Protein AF-A0A7C9A249-F1 (afdb_monomer_lite)

Foldseek 3Di:
DPLVVLLLVVLVCLVVLNQDALVNLVVNLVVCVVVVNNVLSLLSNLLNLLSLQHSDLVSLVVCVVVLVCLQVPPPPCSNVVSLVVVCVPDVSNSSSSVSNSVSVVVPDDRDSPSCVRPSNVVSVVVNVVVVVVVD

pLDDT: mean 92.34, std 6.32, range [59.84, 98.12]

Structure (mmCIF, N/CA/C/O backbone):
data_AF-A0A7C9A249-F1
#
_entry.id   AF-A0A7C9A249-F1
#
loop_
_atom_site.group_PDB
_atom_site.id
_atom_site.type_symbol
_atom_site.label_atom_id
_atom_site.label_alt_id
_atom_site.label_comp_id
_atom_site.label_asym_id
_atom_site.label_entity_id
_atom_site.label_seq_id
_atom_site.pdbx_PDB_ins_code
_atom_site.Cartn_x
_atom_site.Cartn_y
_atom_site.Cartn_z
_atom_site.occupancy
_atom_site.B_iso_or_equiv
_atom_site.auth_seq_id
_atom_site.auth_comp_id
_atom_site.auth_asym_id
_atom_site.auth_atom_id
_atom_site.pdbx_PDB_model_num
ATOM 1 N N . GLY A 1 1 ? -2.741 -11.078 -14.971 1.00 59.84 1 GLY A N 1
ATOM 2 C CA . GLY A 1 1 ? -2.251 -10.087 -15.964 1.00 59.84 1 GLY A CA 1
ATOM 3 C C . GLY A 1 1 ? -0.724 -10.002 -16.034 1.00 59.84 1 GLY A C 1
ATOM 4 O O . GLY A 1 1 ? -0.037 -10.806 -15.405 1.00 59.84 1 GLY A O 1
ATOM 5 N N . ARG A 1 2 ? -0.190 -9.039 -16.806 1.00 83.62 2 ARG A N 1
ATOM 6 C CA . ARG A 1 2 ? 1.243 -8.669 -16.862 1.00 83.62 2 ARG A CA 1
ATOM 7 C C . ARG A 1 2 ? 1.643 -7.949 -15.564 1.00 83.62 2 ARG A C 1
ATOM 9 O O . ARG A 1 2 ? 1.507 -6.735 -15.471 1.00 83.62 2 ARG A O 1
ATOM 16 N N . ILE A 1 3 ? 2.047 -8.719 -14.548 1.00 91.00 3 ILE A N 1
ATOM 17 C CA . ILE A 1 3 ? 2.462 -8.195 -13.229 1.00 91.00 3 ILE A CA 1
ATOM 18 C C . ILE A 1 3 ? 3.604 -7.184 -13.374 1.00 91.00 3 ILE A C 1
ATOM 20 O O . ILE A 1 3 ? 3.600 -6.168 -12.702 1.00 91.00 3 ILE A O 1
ATOM 24 N N . ASP A 1 4 ? 4.531 -7.435 -14.290 1.00 90.75 4 ASP A N 1
ATOM 25 C CA . ASP A 1 4 ? 5.661 -6.562 -14.604 1.00 90.75 4 ASP A CA 1
ATOM 26 C C . ASP A 1 4 ? 5.231 -5.130 -14.961 1.00 90.75 4 ASP A C 1
ATOM 28 O O . ASP A 1 4 ? 5.798 -4.169 -14.457 1.00 90.75 4 ASP A O 1
ATOM 32 N N . VAL A 1 5 ? 4.166 -4.974 -15.754 1.00 91.81 5 VAL A N 1
ATOM 33 C CA . VAL A 1 5 ? 3.637 -3.644 -16.105 1.00 91.81 5 VAL A CA 1
ATOM 34 C C . VAL A 1 5 ? 2.996 -2.966 -14.893 1.00 91.81 5 VAL A C 1
ATOM 36 O O . VAL A 1 5 ? 3.159 -1.764 -14.704 1.00 91.81 5 VAL A O 1
ATOM 39 N N . VAL A 1 6 ? 2.277 -3.727 -14.064 1.00 94.38 6 VAL A N 1
ATOM 40 C CA . VAL A 1 6 ? 1.658 -3.207 -12.834 1.00 94.38 6 VAL A CA 1
ATOM 41 C C . VAL A 1 6 ? 2.732 -2.734 -11.853 1.00 94.38 6 VAL A C 1
ATOM 43 O O . VAL A 1 6 ? 2.632 -1.632 -11.325 1.00 94.38 6 VAL A O 1
ATOM 46 N N . GLU A 1 7 ? 3.777 -3.536 -11.648 1.00 95.25 7 GLU A N 1
ATOM 47 C CA . GLU A 1 7 ? 4.920 -3.203 -10.793 1.00 95.25 7 GLU A CA 1
ATOM 48 C C . GLU A 1 7 ? 5.643 -1.943 -11.275 1.00 95.25 7 GLU A C 1
ATOM 50 O O . GLU A 1 7 ? 5.924 -1.062 -10.464 1.00 9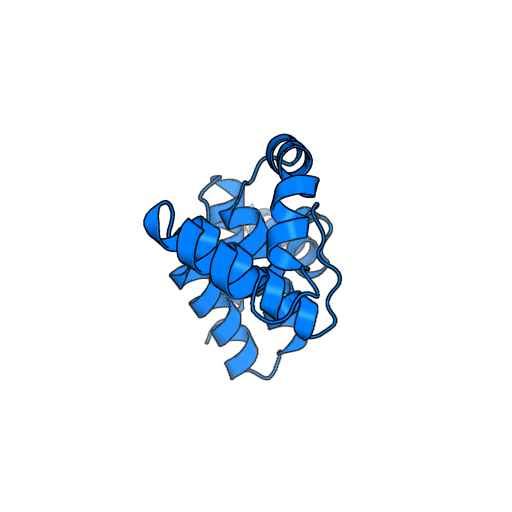5.25 7 GLU A O 1
ATOM 55 N N . LEU A 1 8 ? 5.876 -1.826 -12.587 1.00 94.31 8 LEU A N 1
ATOM 56 C CA . LEU A 1 8 ? 6.486 -0.641 -13.186 1.00 94.31 8 LEU A CA 1
ATOM 57 C C . LEU A 1 8 ? 5.651 0.620 -12.926 1.00 94.31 8 LEU A C 1
ATOM 59 O O . LEU A 1 8 ? 6.185 1.621 -12.456 1.00 94.31 8 LEU A O 1
ATOM 63 N N . VAL A 1 9 ? 4.340 0.572 -13.189 1.00 95.25 9 VAL A N 1
ATOM 64 C CA . VAL A 1 9 ? 3.441 1.719 -12.965 1.00 95.25 9 VAL A CA 1
ATOM 65 C C . VAL A 1 9 ? 3.432 2.130 -11.494 1.00 95.25 9 VAL A C 1
ATOM 67 O O . VAL A 1 9 ? 3.524 3.316 -11.188 1.00 95.25 9 VAL A O 1
ATOM 70 N N . VAL A 1 10 ? 3.361 1.165 -10.579 1.00 96.69 10 VAL A N 1
ATOM 71 C CA . VAL A 1 10 ? 3.343 1.437 -9.137 1.00 96.69 10 VAL A CA 1
ATOM 72 C C . VAL A 1 10 ? 4.659 2.040 -8.650 1.00 96.69 10 VAL A C 1
ATOM 74 O O . VAL A 1 10 ? 4.647 2.978 -7.851 1.00 96.69 10 VAL A O 1
ATOM 77 N N . GLU A 1 11 ? 5.796 1.540 -9.132 1.00 97.00 11 GLU A N 1
ATOM 78 C CA . GLU A 1 11 ? 7.093 2.119 -8.786 1.00 97.00 11 GLU A CA 1
ATOM 79 C C . GLU A 1 11 ? 7.234 3.536 -9.360 1.00 97.00 11 GLU A C 1
ATOM 81 O O . GLU A 1 11 ? 7.677 4.434 -8.647 1.00 97.00 11 GLU A O 1
ATOM 86 N N . MET A 1 12 ? 6.764 3.790 -10.588 1.00 96.25 12 MET A N 1
ATOM 87 C CA . MET A 1 12 ? 6.703 5.146 -11.148 1.00 96.25 12 MET A CA 1
ATOM 88 C C . MET A 1 12 ? 5.836 6.080 -10.295 1.00 96.25 12 MET A C 1
ATOM 90 O O . MET A 1 12 ? 6.276 7.183 -9.979 1.00 96.25 12 MET A O 1
ATOM 94 N N . MET A 1 13 ? 4.647 5.643 -9.861 1.00 97.12 13 MET A N 1
ATOM 95 C CA . MET A 1 13 ? 3.792 6.431 -8.960 1.00 97.12 13 MET A CA 1
ATOM 96 C C . MET A 1 13 ? 4.539 6.824 -7.682 1.00 97.12 13 MET A C 1
ATOM 98 O O . MET A 1 13 ? 4.499 7.985 -7.278 1.00 97.12 13 MET A O 1
ATOM 102 N N . TYR A 1 14 ? 5.266 5.884 -7.074 1.00 96.56 14 TYR A N 1
ATOM 103 C CA . TYR A 1 14 ? 6.065 6.154 -5.879 1.00 96.56 14 TYR A CA 1
ATOM 104 C C . TYR A 1 14 ? 7.185 7.179 -6.139 1.00 96.56 14 TYR A C 1
ATOM 106 O O . TYR A 1 14 ? 7.376 8.100 -5.339 1.00 96.56 14 TYR A O 1
ATOM 114 N N . ARG A 1 15 ? 7.900 7.074 -7.269 1.00 95.31 15 ARG A N 1
ATOM 115 C CA . ARG A 1 15 ? 8.960 8.028 -7.659 1.00 95.31 15 ARG A CA 1
ATOM 116 C C . ARG A 1 15 ? 8.415 9.433 -7.900 1.00 95.31 15 ARG A C 1
ATOM 118 O O . ARG A 1 15 ? 9.017 10.397 -7.435 1.00 95.31 15 ARG A O 1
ATOM 125 N N . GLU A 1 16 ? 7.251 9.522 -8.533 1.00 96.25 16 GLU A N 1
ATOM 126 C CA . GLU A 1 16 ? 6.527 10.769 -8.804 1.00 96.25 16 GLU A CA 1
ATOM 127 C C . GLU A 1 16 ? 5.730 11.284 -7.589 1.00 96.25 16 GLU A C 1
ATOM 129 O O . GLU A 1 16 ? 5.007 12.273 -7.693 1.00 96.25 16 GLU A O 1
ATOM 134 N N . LYS A 1 17 ? 5.857 10.636 -6.420 1.00 95.31 17 LYS A N 1
ATOM 135 C CA . LYS A 1 17 ? 5.179 11.009 -5.164 1.00 95.31 17 LYS A CA 1
ATOM 136 C C . LYS A 1 17 ? 3.650 11.021 -5.262 1.00 95.31 17 LYS A C 1
ATOM 138 O O . LYS A 1 17 ? 2.976 11.731 -4.519 1.00 95.31 17 LYS A O 1
ATOM 143 N N . ILE A 1 18 ? 3.097 10.179 -6.131 1.00 96.75 18 ILE A N 1
ATOM 144 C CA . ILE A 1 18 ? 1.660 9.944 -6.263 1.00 96.75 18 ILE A CA 1
ATOM 145 C C . ILE A 1 18 ? 1.256 8.884 -5.237 1.00 96.75 18 ILE A C 1
ATOM 147 O O . ILE A 1 18 ? 1.802 7.778 -5.222 1.00 96.75 18 ILE A O 1
ATOM 151 N N . GLN A 1 19 ? 0.326 9.214 -4.342 1.00 96.56 19 GLN A N 1
ATOM 152 C CA . GLN A 1 19 ? -0.213 8.240 -3.392 1.00 96.56 19 GLN A CA 1
ATOM 153 C C . GLN A 1 19 ? -1.131 7.244 -4.111 1.00 96.56 19 GLN A C 1
ATOM 155 O O . GLN A 1 19 ? -1.912 7.654 -4.973 1.00 96.56 19 GLN A O 1
ATOM 160 N N . PRO A 1 20 ? -1.049 5.944 -3.785 1.00 97.62 20 PRO A N 1
ATOM 161 C CA . PRO A 1 20 ? -2.044 4.992 -4.247 1.00 97.62 20 PRO A CA 1
ATOM 162 C C . PRO A 1 20 ? -3.399 5.296 -3.603 1.00 97.62 20 PRO A C 1
ATOM 164 O O . PRO A 1 20 ? -3.472 5.825 -2.495 1.00 97.62 20 PRO A O 1
ATOM 167 N N . ASP A 1 21 ? -4.465 4.922 -4.298 1.00 97.56 21 ASP A N 1
ATOM 168 C CA . ASP A 1 21 ? -5.835 4.954 -3.790 1.00 97.56 21 ASP A CA 1
ATOM 169 C C . ASP A 1 21 ? -6.343 3.515 -3.512 1.00 97.56 21 ASP A C 1
ATOM 171 O O . ASP A 1 21 ? -5.640 2.531 -3.808 1.00 97.56 21 ASP A O 1
ATOM 175 N N . PRO A 1 22 ? -7.559 3.339 -2.956 1.00 97.81 22 PRO A N 1
ATOM 176 C CA . PRO A 1 22 ? -8.100 2.011 -2.667 1.00 97.81 22 PRO A CA 1
ATOM 177 C C . PRO A 1 22 ? -8.202 1.125 -3.916 1.00 97.81 22 PRO A C 1
ATOM 179 O O . PRO A 1 22 ? -7.984 -0.089 -3.850 1.00 97.81 22 PRO A O 1
ATOM 182 N N . SER A 1 23 ? -8.477 1.729 -5.076 1.00 97.81 23 SER A N 1
ATOM 183 C CA . SER A 1 23 ? -8.566 1.008 -6.346 1.00 97.81 23 SER A CA 1
ATOM 184 C C . SER A 1 23 ? -7.202 0.466 -6.782 1.00 97.81 23 SER A C 1
ATOM 186 O O . SER A 1 23 ? -7.091 -0.705 -7.144 1.00 97.81 23 SER A O 1
ATOM 188 N N . THR A 1 24 ? -6.144 1.267 -6.643 1.00 97.81 24 THR A N 1
ATOM 189 C CA . THR A 1 24 ? -4.752 0.899 -6.919 1.00 97.81 24 THR A CA 1
ATOM 190 C C . THR A 1 24 ? -4.342 -0.286 -6.054 1.00 97.81 24 THR A C 1
ATOM 192 O O . THR A 1 24 ? -3.834 -1.281 -6.573 1.00 97.81 24 THR A O 1
ATOM 195 N N . CYS A 1 25 ? -4.634 -0.224 -4.750 1.00 98.12 25 CYS A N 1
ATOM 196 C CA . CYS A 1 25 ? -4.380 -1.323 -3.817 1.00 98.12 25 CYS A CA 1
ATOM 197 C C . CYS A 1 25 ? -5.076 -2.616 -4.272 1.00 98.12 25 CYS A C 1
ATOM 199 O O . CYS A 1 25 ? -4.442 -3.670 -4.353 1.00 98.12 25 CYS A O 1
ATOM 201 N N . SER A 1 26 ? -6.361 -2.524 -4.632 1.00 97.25 26 SER A N 1
ATOM 202 C CA . SER A 1 26 ? -7.156 -3.663 -5.102 1.00 97.25 26 SER A CA 1
ATOM 203 C C . SER A 1 26 ? -6.606 -4.271 -6.397 1.00 97.25 26 SER A C 1
ATOM 205 O O . SER A 1 26 ? -6.426 -5.487 -6.480 1.00 97.25 26 SER A O 1
ATOM 207 N N . TYR A 1 27 ? -6.286 -3.449 -7.401 1.00 96.81 27 TYR A N 1
ATOM 208 C CA . TYR A 1 27 ? -5.763 -3.929 -8.682 1.00 96.81 27 TYR A CA 1
ATOM 209 C C . TYR A 1 27 ? -4.417 -4.638 -8.531 1.00 96.81 27 TYR A C 1
ATOM 211 O O . TYR A 1 27 ? -4.224 -5.710 -9.110 1.00 96.81 27 TYR A O 1
ATOM 219 N N . VAL A 1 28 ? -3.499 -4.075 -7.740 1.00 97.50 28 VAL A N 1
ATOM 220 C CA . VAL A 1 28 ? -2.175 -4.670 -7.516 1.00 97.50 28 VAL A CA 1
ATOM 221 C C . VAL A 1 28 ? -2.299 -5.985 -6.753 1.00 97.50 28 VAL A C 1
ATOM 223 O O . VAL A 1 28 ? -1.730 -6.993 -7.175 1.00 97.50 28 VAL A O 1
ATOM 226 N N . PHE A 1 29 ? -3.085 -6.006 -5.674 1.00 97.25 29 PHE A N 1
ATOM 227 C CA . PHE A 1 29 ? -3.336 -7.220 -4.902 1.00 97.25 29 PHE A CA 1
ATOM 228 C C . PHE A 1 29 ? -3.920 -8.337 -5.780 1.00 97.25 29 PHE A C 1
ATOM 230 O O . PHE A 1 29 ? -3.382 -9.448 -5.823 1.00 97.25 29 PHE A O 1
ATOM 237 N N . ASN A 1 30 ? -4.965 -8.025 -6.553 1.00 96.56 30 ASN A N 1
ATOM 238 C CA . ASN A 1 30 ? -5.606 -8.986 -7.447 1.00 96.56 30 ASN A CA 1
ATOM 239 C C . ASN A 1 30 ? -4.647 -9.502 -8.526 1.00 96.56 30 ASN A C 1
ATOM 241 O O . ASN A 1 30 ? -4.644 -10.699 -8.806 1.00 96.56 30 ASN A O 1
ATOM 245 N N . ALA A 1 31 ? -3.770 -8.654 -9.077 1.00 96.69 31 ALA A N 1
ATOM 246 C CA . ALA A 1 31 ? -2.789 -9.084 -10.073 1.00 96.69 31 ALA A CA 1
ATOM 247 C C . ALA A 1 31 ? -1.862 -10.204 -9.557 1.00 96.69 31 ALA A C 1
ATOM 249 O O . ALA A 1 31 ? -1.492 -11.091 -10.337 1.00 96.69 31 ALA A O 1
ATOM 250 N N . TYR A 1 32 ? -1.517 -10.192 -8.262 1.00 97.00 32 TYR A N 1
ATOM 251 C CA . TYR A 1 32 ? -0.772 -11.274 -7.609 1.00 97.00 32 TYR A CA 1
ATOM 252 C C . TYR A 1 32 ? -1.645 -12.489 -7.295 1.00 97.00 32 TYR A C 1
ATOM 254 O O . TYR A 1 32 ? -1.248 -13.618 -7.604 1.00 97.00 32 TYR A O 1
ATOM 262 N N . VAL A 1 33 ? -2.826 -12.278 -6.707 1.00 95.31 33 VAL A N 1
ATOM 263 C CA . VAL A 1 33 ? -3.737 -13.362 -6.295 1.00 95.31 33 VAL A CA 1
ATOM 264 C C . VAL A 1 33 ? -4.211 -14.190 -7.485 1.00 95.31 33 VAL A C 1
ATOM 266 O O . VAL A 1 33 ? -4.168 -15.417 -7.423 1.00 95.31 33 VAL A O 1
ATOM 269 N N . GLU A 1 34 ? -4.544 -13.556 -8.611 1.00 95.56 34 GLU A N 1
ATOM 270 C CA . GLU A 1 34 ? -4.908 -14.239 -9.863 1.00 95.56 34 GLU A CA 1
ATOM 271 C C . GLU A 1 34 ? -3.819 -15.197 -10.371 1.00 95.56 34 GLU A C 1
ATOM 273 O O . GLU A 1 34 ? -4.093 -16.100 -11.161 1.00 95.56 34 GLU A O 1
ATOM 278 N N . ARG A 1 35 ? -2.568 -15.004 -9.938 1.00 94.19 35 ARG A N 1
ATOM 279 C CA . ARG A 1 35 ? -1.420 -15.846 -10.299 1.00 94.19 35 ARG A CA 1
ATOM 280 C C . ARG A 1 35 ? -0.958 -16.755 -9.158 1.00 94.19 35 ARG A C 1
ATOM 282 O O . ARG A 1 35 ? 0.059 -17.427 -9.301 1.00 94.19 35 ARG A O 1
ATOM 289 N N . GLY A 1 36 ? -1.704 -16.801 -8.054 1.00 95.81 36 GLY A N 1
ATOM 290 C CA . GLY A 1 36 ? -1.424 -17.635 -6.886 1.00 95.81 36 GLY A CA 1
ATOM 291 C C . GLY A 1 36 ? -0.371 -17.070 -5.926 1.00 95.81 36 GLY A C 1
ATOM 292 O O . GLY A 1 36 ? -0.028 -17.738 -4.950 1.00 95.81 36 GLY A O 1
ATOM 293 N N . PHE A 1 37 ? 0.124 -15.849 -6.149 1.00 95.94 37 PHE A N 1
ATOM 294 C CA . PHE A 1 37 ? 1.171 -15.218 -5.336 1.00 95.94 37 PHE A CA 1
ATOM 295 C C . PHE A 1 37 ? 0.599 -14.487 -4.111 1.00 95.94 37 PHE A C 1
ATOM 297 O O . PHE A 1 37 ? 0.832 -13.299 -3.918 1.00 95.94 37 PHE A O 1
ATOM 304 N N . HIS A 1 38 ? -0.165 -15.191 -3.275 1.00 94.56 38 HIS A N 1
ATOM 305 C CA . HIS A 1 38 ? -0.906 -14.596 -2.155 1.00 94.56 38 HIS A CA 1
ATOM 306 C C . HIS A 1 38 ? -0.015 -13.841 -1.157 1.00 94.56 38 HIS A C 1
ATOM 308 O O . HIS A 1 38 ? -0.343 -12.720 -0.784 1.00 94.56 38 HIS A O 1
ATOM 314 N N . SER A 1 39 ? 1.126 -14.417 -0.763 1.00 94.62 39 SER A N 1
ATOM 315 C CA . SER A 1 39 ? 2.057 -13.775 0.178 1.00 94.62 39 SER A CA 1
ATOM 316 C C . SER A 1 39 ? 2.619 -12.467 -0.382 1.00 94.62 39 SER A C 1
ATOM 318 O O . SER A 1 39 ? 2.580 -11.448 0.293 1.00 94.62 39 SER A O 1
ATOM 320 N N . THR A 1 40 ? 3.052 -12.466 -1.645 1.00 96.06 40 THR A N 1
ATOM 321 C CA . THR A 1 40 ? 3.522 -11.253 -2.334 1.00 96.06 40 THR A CA 1
ATOM 322 C C . THR A 1 40 ? 2.397 -10.233 -2.520 1.00 96.06 40 THR A C 1
ATOM 324 O O . THR A 1 40 ? 2.634 -9.034 -2.431 1.00 96.06 40 THR A O 1
ATOM 327 N N . GLY A 1 41 ? 1.162 -10.698 -2.728 1.00 96.44 41 GLY A N 1
ATOM 328 C CA . GLY A 1 41 ? -0.023 -9.844 -2.724 1.00 96.44 41 GLY A CA 1
ATOM 329 C C . GLY A 1 41 ? -0.214 -9.129 -1.385 1.00 96.44 41 GLY A C 1
ATOM 330 O O . GLY A 1 41 ? -0.418 -7.920 -1.378 1.00 96.44 41 GLY A O 1
ATOM 331 N N . LEU A 1 42 ? -0.096 -9.841 -0.259 1.00 96.19 42 LEU A N 1
ATOM 332 C CA . LEU A 1 42 ? -0.181 -9.242 1.080 1.00 96.19 42 LEU A CA 1
ATOM 333 C C . LEU A 1 42 ? 0.952 -8.239 1.345 1.00 96.19 42 LEU A C 1
ATOM 335 O O . LEU A 1 42 ? 0.691 -7.165 1.883 1.00 96.19 42 LEU A O 1
ATOM 339 N N . GLU A 1 43 ? 2.184 -8.544 0.926 1.00 96.31 43 GLU A N 1
ATOM 340 C CA . GLU A 1 43 ? 3.309 -7.598 1.011 1.00 96.31 43 GLU A CA 1
ATOM 341 C C . GLU A 1 43 ? 3.020 -6.313 0.220 1.00 96.31 43 GLU A C 1
ATOM 343 O O . GLU A 1 43 ? 3.163 -5.210 0.750 1.00 96.31 43 GLU A O 1
ATOM 348 N N . ALA A 1 44 ? 2.550 -6.451 -1.024 1.00 97.12 44 ALA A N 1
ATOM 349 C CA . ALA A 1 44 ? 2.173 -5.321 -1.865 1.00 97.12 44 ALA A CA 1
ATOM 350 C C . ALA A 1 44 ? 1.043 -4.494 -1.235 1.00 97.12 44 ALA A C 1
ATOM 352 O O . ALA A 1 44 ? 1.122 -3.267 -1.188 1.00 97.12 44 ALA A O 1
ATOM 353 N N . LEU A 1 45 ? 0.009 -5.161 -0.714 1.00 97.44 45 LEU A N 1
ATOM 354 C CA . LEU A 1 45 ? -1.133 -4.513 -0.074 1.00 97.44 45 LEU A CA 1
ATOM 355 C C . LEU A 1 45 ? -0.710 -3.717 1.164 1.00 97.44 45 LEU A C 1
ATOM 357 O O . LEU A 1 45 ? -1.162 -2.587 1.344 1.00 97.44 45 LEU A O 1
ATOM 361 N N . GLN A 1 46 ? 0.184 -4.272 1.985 1.00 96.44 46 GLN A N 1
ATOM 362 C CA . GLN A 1 46 ? 0.731 -3.586 3.152 1.00 96.44 46 GLN A CA 1
ATOM 363 C C . GLN A 1 46 ? 1.517 -2.333 2.744 1.00 96.44 46 GLN A C 1
ATOM 365 O O . GLN A 1 46 ? 1.234 -1.247 3.247 1.00 96.44 46 GLN A O 1
ATOM 370 N N . VAL A 1 47 ? 2.452 -2.455 1.795 1.00 97.44 47 VAL A N 1
ATOM 371 C CA . VAL A 1 47 ? 3.267 -1.321 1.322 1.00 97.44 47 VAL A CA 1
ATOM 372 C C . VAL A 1 47 ? 2.397 -0.218 0.723 1.00 97.44 47 VAL A C 1
ATOM 374 O O . VAL A 1 47 ? 2.593 0.958 1.027 1.00 97.44 47 VAL A O 1
ATOM 377 N N . LEU A 1 48 ? 1.426 -0.579 -0.116 1.00 98.00 48 LEU A N 1
ATOM 378 C CA . LEU A 1 48 ? 0.538 0.394 -0.747 1.00 98.00 48 LEU A CA 1
ATOM 379 C C . LEU A 1 48 ? -0.374 1.078 0.267 1.00 98.00 48 LEU A C 1
ATOM 381 O O . LEU A 1 48 ? -0.560 2.286 0.177 1.00 98.00 48 LEU A O 1
ATOM 385 N N . SER A 1 49 ? -0.876 0.348 1.261 1.00 97.56 49 SER A N 1
ATOM 386 C CA . SER A 1 49 ? -1.721 0.932 2.308 1.00 97.56 49 SER A CA 1
ATOM 387 C C . SER A 1 49 ? -0.943 1.916 3.180 1.00 97.56 49 SER A C 1
ATOM 389 O O . SER A 1 49 ? -1.454 2.990 3.478 1.00 97.56 49 SER A O 1
ATOM 391 N N . MET A 1 50 ? 0.321 1.620 3.498 1.00 96.75 50 MET A N 1
ATOM 392 C CA . MET A 1 50 ? 1.214 2.575 4.167 1.00 96.75 50 MET A CA 1
ATOM 393 C C . MET A 1 50 ? 1.458 3.828 3.313 1.00 96.75 50 MET A C 1
ATOM 395 O O . MET A 1 50 ? 1.329 4.947 3.799 1.00 96.75 50 MET A O 1
ATOM 399 N N . ARG A 1 51 ? 1.736 3.659 2.013 1.00 97.00 51 ARG A N 1
ATOM 400 C CA . ARG A 1 51 ? 1.947 4.779 1.074 1.00 97.00 51 ARG A CA 1
ATOM 401 C C . ARG A 1 51 ? 0.676 5.604 0.820 1.00 97.00 51 ARG A C 1
ATOM 403 O O . ARG A 1 51 ? 0.773 6.790 0.506 1.00 97.00 51 ARG A O 1
ATOM 410 N N . MET A 1 52 ? -0.501 4.994 0.967 1.00 96.94 52 MET A N 1
ATOM 411 C CA . MET A 1 52 ? -1.802 5.672 0.919 1.00 96.94 52 MET A CA 1
ATOM 412 C C . MET A 1 52 ? -2.005 6.603 2.123 1.00 96.94 52 MET A C 1
ATOM 414 O O . MET A 1 52 ? -2.680 7.617 1.984 1.00 96.94 52 MET A O 1
ATOM 418 N N . ILE A 1 53 ? -1.389 6.300 3.275 1.00 95.75 53 ILE A N 1
ATOM 419 C CA . ILE A 1 53 ? -1.335 7.210 4.430 1.00 95.75 53 ILE A CA 1
ATOM 420 C C . ILE A 1 53 ? -0.364 8.355 4.125 1.00 95.75 53 ILE A C 1
ATOM 422 O O . ILE A 1 53 ? -0.763 9.516 4.067 1.00 95.75 53 ILE A O 1
ATOM 426 N N . SER A 1 54 ? 0.911 8.037 3.886 1.00 94.69 54 SER A N 1
ATOM 427 C CA . SER A 1 54 ? 1.937 9.023 3.538 1.00 94.69 54 SER A CA 1
ATOM 428 C C . SER A 1 54 ? 3.137 8.377 2.847 1.00 94.69 54 SER A C 1
ATOM 430 O O . SER A 1 54 ? 3.482 7.225 3.102 1.00 94.69 54 SER A O 1
ATOM 432 N N . HIS A 1 55 ? 3.801 9.145 1.980 1.00 92.62 55 HIS A N 1
ATOM 433 C CA . HIS A 1 55 ? 5.125 8.803 1.442 1.00 92.62 55 HIS A CA 1
ATOM 434 C C . HIS A 1 55 ? 6.274 9.325 2.311 1.00 92.62 55 HIS A C 1
ATOM 436 O O . HIS A 1 55 ? 7.419 8.943 2.077 1.00 92.62 55 HIS A O 1
ATOM 442 N N . ASP A 1 56 ? 6.003 10.237 3.247 1.00 92.81 56 ASP A N 1
ATOM 443 C CA . ASP A 1 56 ? 7.014 10.808 4.136 1.00 92.81 56 ASP A CA 1
ATOM 444 C C . ASP A 1 56 ? 7.174 9.938 5.395 1.00 92.81 56 ASP A C 1
ATOM 446 O O . ASP A 1 56 ? 6.223 9.827 6.173 1.00 92.81 56 ASP A O 1
ATOM 450 N N . PRO A 1 57 ? 8.364 9.349 5.630 1.00 90.19 57 PRO A N 1
ATOM 451 C CA . PRO A 1 57 ? 8.615 8.525 6.808 1.00 90.19 57 PRO A CA 1
ATOM 452 C C . PRO A 1 57 ? 8.423 9.271 8.129 1.00 90.19 57 PRO A C 1
ATOM 454 O O . PRO A 1 57 ? 8.022 8.648 9.104 1.00 90.19 57 PRO A O 1
ATOM 457 N N . ASN A 1 58 ? 8.684 10.584 8.171 1.00 92.00 58 ASN A N 1
ATOM 458 C CA . ASN A 1 58 ? 8.498 11.356 9.404 1.00 92.00 58 ASN A CA 1
ATOM 459 C C . ASN A 1 58 ? 7.011 11.482 9.729 1.00 92.00 58 ASN A C 1
ATOM 461 O O . ASN A 1 58 ? 6.607 11.164 10.836 1.00 92.00 58 ASN A O 1
ATOM 465 N N . THR A 1 59 ? 6.191 11.827 8.731 1.00 92.69 59 THR A N 1
ATOM 466 C CA . THR A 1 59 ? 4.729 11.830 8.876 1.00 92.69 59 THR A CA 1
ATOM 467 C C . THR A 1 59 ? 4.199 10.470 9.342 1.00 92.69 59 THR A C 1
ATOM 469 O O . THR A 1 59 ? 3.313 10.431 10.186 1.00 92.69 59 THR A O 1
ATOM 472 N N . LEU A 1 60 ? 4.716 9.356 8.803 1.00 93.38 60 LEU A N 1
ATOM 473 C CA . LEU A 1 60 ? 4.305 8.012 9.232 1.00 93.38 60 LEU A CA 1
ATOM 474 C C . LEU A 1 60 ? 4.695 7.712 10.682 1.00 93.38 60 LEU A C 1
ATOM 476 O O . LEU A 1 60 ? 3.905 7.103 11.394 1.00 93.38 60 LEU A O 1
ATOM 480 N N . GLU A 1 61 ? 5.884 8.129 11.113 1.00 92.75 61 GLU A N 1
ATOM 481 C CA . GLU A 1 61 ? 6.329 7.960 12.498 1.00 92.75 61 GLU A CA 1
ATOM 482 C C . GLU A 1 61 ? 5.523 8.844 13.463 1.00 92.75 61 GLU A C 1
ATOM 484 O O . GLU A 1 61 ? 5.148 8.381 14.536 1.00 92.75 61 GLU A O 1
ATOM 489 N N . ASP A 1 62 ? 5.183 10.074 13.063 1.00 93.25 62 ASP A N 1
ATOM 490 C CA . ASP A 1 62 ? 4.411 11.020 13.879 1.00 93.25 62 ASP A CA 1
ATOM 491 C C . ASP A 1 62 ? 2.995 10.505 14.197 1.00 93.25 62 ASP A C 1
ATOM 493 O O . ASP A 1 62 ? 2.483 10.745 15.289 1.00 93.25 62 ASP A O 1
ATOM 497 N N . VAL A 1 63 ? 2.360 9.793 13.258 1.00 90.81 63 VAL A N 1
ATOM 498 C CA . VAL A 1 63 ? 0.992 9.249 13.415 1.00 90.81 63 VAL A CA 1
ATOM 499 C C . VAL A 1 63 ? 0.965 7.793 13.876 1.00 90.81 63 VAL A C 1
ATOM 501 O O . VAL A 1 63 ? -0.110 7.220 14.048 1.00 90.81 63 VAL A O 1
ATOM 504 N N . ARG A 1 64 ? 2.137 7.172 14.044 1.00 92.38 64 ARG A N 1
ATOM 505 C CA . ARG A 1 64 ? 2.271 5.729 14.241 1.00 92.38 64 ARG A CA 1
ATOM 506 C C . ARG A 1 64 ? 1.465 5.212 15.423 1.00 92.38 64 ARG A C 1
ATOM 508 O O . ARG A 1 64 ? 0.690 4.286 15.242 1.00 92.38 64 ARG A O 1
ATOM 515 N N . GLU A 1 65 ? 1.664 5.783 16.609 1.00 89.81 65 GLU A N 1
ATOM 516 C CA . GLU A 1 65 ? 1.028 5.303 17.846 1.00 89.81 65 GLU A CA 1
ATOM 517 C C . GLU A 1 65 ? -0.502 5.383 17.744 1.00 89.81 65 GLU A C 1
ATOM 519 O O . GLU A 1 65 ? -1.184 4.375 17.903 1.00 89.81 65 GLU A O 1
ATOM 524 N N . GLU A 1 66 ? -1.026 6.550 17.353 1.00 88.88 66 GLU A N 1
ATOM 525 C CA . GLU A 1 66 ? -2.464 6.786 17.167 1.00 88.88 66 GLU A CA 1
ATOM 526 C C . GLU A 1 66 ? -3.081 5.804 16.160 1.00 88.88 66 GLU A C 1
ATOM 528 O O . GLU A 1 66 ? -4.143 5.225 16.386 1.00 88.88 66 GLU A O 1
ATOM 533 N N . TYR A 1 67 ? -2.418 5.603 15.023 1.00 92.31 67 TYR A N 1
ATOM 534 C CA . TYR A 1 67 ? -2.972 4.797 13.940 1.00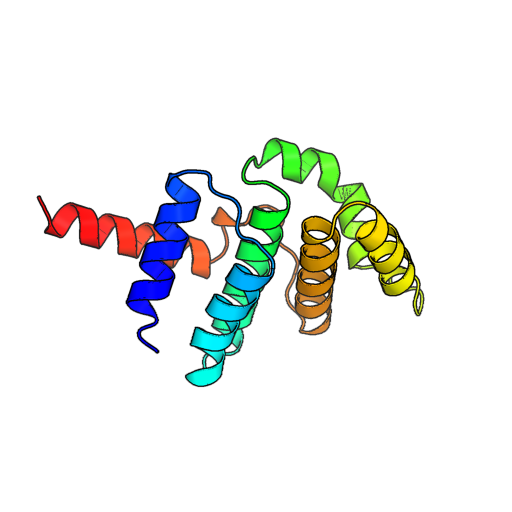 92.31 67 TYR A CA 1
ATOM 535 C C . TYR A 1 67 ? -2.805 3.297 14.197 1.00 92.31 67 TYR A C 1
ATOM 537 O O . TYR A 1 67 ? -3.666 2.510 13.802 1.00 92.31 67 TYR A O 1
ATOM 545 N N . GLU A 1 68 ? -1.726 2.881 14.861 1.00 90.62 68 GLU A N 1
ATOM 546 C CA . GLU A 1 68 ? -1.489 1.486 15.233 1.00 90.62 68 GLU A CA 1
ATOM 547 C C . GLU A 1 68 ? -2.571 0.987 16.206 1.00 90.62 68 GLU A C 1
ATOM 549 O O . GLU A 1 68 ? -3.103 -0.107 15.993 1.00 90.62 68 GLU A O 1
ATOM 554 N N . ASP A 1 69 ? -3.005 1.821 17.158 1.00 87.94 69 ASP A N 1
ATOM 555 C CA . ASP A 1 69 ? -4.120 1.521 18.069 1.00 87.94 69 ASP A CA 1
ATOM 556 C C . ASP A 1 69 ? -5.437 1.272 17.312 1.00 87.94 69 ASP A C 1
ATOM 558 O O . ASP A 1 69 ? -6.146 0.291 17.568 1.00 87.94 69 ASP A O 1
ATOM 562 N N . HIS A 1 70 ? -5.741 2.095 16.303 1.00 86.75 70 HIS A N 1
ATOM 563 C CA . HIS A 1 70 ? -6.934 1.919 15.468 1.00 86.75 70 HIS A CA 1
ATOM 564 C C . HIS A 1 70 ? -6.907 0.648 14.606 1.00 86.75 70 HIS A C 1
ATOM 566 O O . HIS A 1 70 ? -7.963 0.135 14.229 1.00 86.75 70 HIS A O 1
ATOM 572 N N . ILE A 1 71 ? -5.720 0.133 14.277 1.00 87.50 71 ILE A N 1
ATOM 573 C CA . ILE A 1 71 ? -5.557 -1.033 13.402 1.00 87.50 71 ILE A CA 1
ATOM 574 C C . ILE A 1 71 ? -5.524 -2.341 14.205 1.00 87.50 71 ILE A C 1
ATOM 576 O O . ILE A 1 71 ? -6.132 -3.342 13.793 1.00 87.50 71 ILE A O 1
ATOM 580 N N . ILE A 1 72 ? -4.792 -2.348 15.323 1.00 87.06 72 ILE A N 1
ATOM 581 C CA . ILE A 1 72 ? -4.438 -3.559 16.074 1.00 87.06 72 ILE A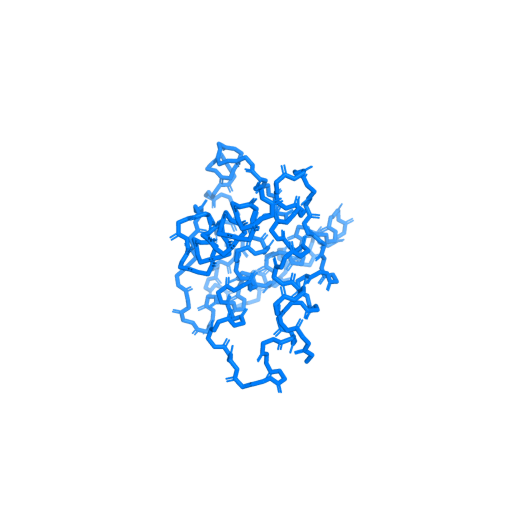 CA 1
ATOM 582 C C . ILE A 1 72 ? -5.409 -3.846 17.223 1.00 87.06 72 ILE A C 1
ATOM 584 O O . ILE A 1 72 ? -5.378 -4.975 17.704 1.00 87.06 72 ILE A O 1
ATOM 588 N N . SER A 1 73 ? -6.305 -2.918 17.604 1.00 84.50 73 SER A N 1
ATOM 589 C CA . SER A 1 73 ? -7.207 -3.125 18.751 1.00 84.50 73 SER A CA 1
ATOM 590 C C . SER A 1 73 ? -7.785 -4.551 18.814 1.00 84.50 73 SER A C 1
ATOM 592 O O . SER A 1 73 ? -8.374 -5.078 17.855 1.00 84.50 73 SER A O 1
ATOM 594 N N . GLU A 1 74 ? -7.539 -5.178 19.968 1.00 78.75 74 GLU A N 1
ATOM 595 C CA . GLU A 1 74 ? -7.990 -6.524 20.315 1.00 78.75 74 GLU A CA 1
ATOM 596 C C . GLU A 1 74 ? -9.426 -6.518 20.860 1.00 78.75 74 GLU A C 1
ATOM 598 O O . GLU A 1 74 ? -10.042 -7.583 20.984 1.00 78.75 74 GLU A O 1
ATOM 603 N N . GLU A 1 75 ? -9.980 -5.341 21.176 1.00 85.94 75 GLU A N 1
ATOM 604 C CA . GLU A 1 75 ? -11.358 -5.232 21.636 1.00 85.94 75 GLU A CA 1
ATOM 605 C C . GLU A 1 75 ? -12.325 -5.576 20.488 1.00 85.94 75 GLU A C 1
ATOM 607 O O . GLU A 1 75 ? -12.261 -4.981 19.405 1.00 85.94 75 GLU A O 1
ATOM 612 N N . PRO A 1 76 ? -13.246 -6.543 20.681 1.00 85.06 76 PRO A N 1
ATOM 613 C CA . PRO A 1 76 ? -14.125 -6.989 19.609 1.00 85.06 76 PRO A CA 1
ATOM 614 C C . PRO A 1 76 ? -14.973 -5.850 19.027 1.00 85.06 76 PRO A C 1
ATOM 616 O O . PRO A 1 76 ? -15.872 -5.336 19.690 1.00 85.06 76 PRO A O 1
ATOM 619 N N . GLY A 1 77 ? -14.739 -5.513 17.756 1.00 84.44 77 GLY A N 1
ATOM 620 C CA . GLY A 1 77 ? -15.511 -4.507 17.026 1.00 84.44 77 GLY A CA 1
ATOM 621 C C . GLY A 1 77 ? -15.031 -3.064 17.202 1.00 84.44 77 GLY A C 1
ATOM 622 O O . GLY A 1 77 ? -15.581 -2.178 16.545 1.00 84.44 77 GLY A O 1
ATOM 623 N N . GLU A 1 78 ? -14.041 -2.798 18.060 1.00 90.81 78 GLU A N 1
ATOM 624 C CA . GLU A 1 78 ? -13.553 -1.435 18.304 1.00 90.81 78 GLU A CA 1
ATOM 625 C C . GLU A 1 78 ? -12.808 -0.891 17.081 1.00 90.81 78 GLU A C 1
ATOM 627 O O . GLU A 1 78 ? -13.166 0.167 16.564 1.00 90.81 78 GLU A O 1
ATOM 632 N N . ALA A 1 79 ? -11.842 -1.649 16.550 1.00 89.38 79 ALA A N 1
ATOM 633 C CA . ALA A 1 79 ? -11.134 -1.284 15.325 1.00 89.38 79 ALA A CA 1
ATOM 634 C C . ALA A 1 79 ? -12.110 -1.056 14.157 1.00 89.38 79 ALA A C 1
ATOM 636 O O . ALA A 1 79 ? -12.011 -0.061 13.444 1.00 89.38 79 ALA A O 1
ATOM 637 N N . GLU A 1 80 ? -13.099 -1.937 13.979 1.00 90.56 80 GLU A N 1
ATOM 638 C CA . GLU A 1 80 ? -14.111 -1.800 12.927 1.00 90.56 80 GLU A CA 1
ATOM 639 C C . GLU A 1 80 ? -14.969 -0.538 13.103 1.00 90.56 80 GLU A C 1
ATOM 641 O O . GLU A 1 80 ? -15.284 0.126 12.114 1.00 90.56 80 GLU A O 1
ATOM 646 N N . THR A 1 81 ? -15.318 -0.187 14.344 1.00 92.25 81 THR A N 1
ATOM 647 C CA . THR A 1 81 ? -16.080 1.031 14.661 1.00 92.25 81 THR A CA 1
ATOM 648 C C . THR A 1 81 ? -15.248 2.281 14.386 1.00 92.25 81 THR A C 1
ATOM 650 O O . THR A 1 81 ? -15.697 3.155 13.647 1.00 92.25 81 THR A O 1
ATOM 653 N N . ASN A 1 82 ? -14.011 2.327 14.885 1.00 92.38 82 ASN A N 1
ATOM 654 C CA . ASN A 1 82 ? -13.087 3.442 14.675 1.00 92.38 82 ASN A CA 1
ATOM 655 C C . ASN A 1 82 ? -12.835 3.678 13.179 1.00 92.38 82 ASN A C 1
ATOM 657 O O . ASN A 1 82 ? -12.939 4.798 12.680 1.00 92.38 82 ASN A O 1
ATOM 661 N N . ILE A 1 83 ? -12.583 2.608 12.424 1.00 93.81 83 ILE A N 1
ATOM 662 C CA . ILE A 1 83 ? -12.370 2.696 10.978 1.00 93.81 83 ILE A CA 1
ATOM 663 C C . ILE A 1 83 ? -13.641 3.174 10.253 1.00 93.81 83 ILE A C 1
ATOM 665 O O . ILE A 1 83 ? -13.551 3.981 9.324 1.00 93.81 83 ILE A O 1
ATOM 669 N N . ALA A 1 84 ? -14.830 2.732 10.676 1.00 92.62 84 ALA A N 1
ATOM 670 C CA . ALA A 1 84 ? -16.095 3.213 10.118 1.00 92.62 84 ALA A CA 1
ATOM 671 C C . ALA A 1 84 ? -16.320 4.715 10.371 1.00 92.62 84 ALA A C 1
ATOM 673 O O . ALA A 1 84 ? -16.843 5.410 9.499 1.00 92.62 84 ALA A O 1
ATOM 674 N N . GLU A 1 85 ? -15.892 5.240 11.519 1.00 94.12 85 GLU A N 1
ATOM 675 C CA . GLU A 1 85 ? -15.924 6.681 11.788 1.00 94.12 85 GLU A CA 1
ATOM 676 C C . GLU A 1 85 ? -14.940 7.447 10.892 1.00 94.12 85 GLU A C 1
ATOM 678 O O . GLU A 1 85 ? -15.297 8.487 10.325 1.00 94.12 85 GLU A O 1
ATOM 683 N N . ILE A 1 86 ? -13.737 6.909 10.664 1.00 93.88 86 ILE A N 1
ATOM 684 C CA . ILE A 1 86 ? -12.753 7.501 9.742 1.00 93.88 86 ILE A CA 1
ATOM 685 C C . ILE A 1 86 ? -13.309 7.569 8.315 1.00 93.88 86 ILE A C 1
ATOM 687 O O . ILE A 1 86 ? -13.109 8.584 7.646 1.00 93.88 86 ILE A O 1
ATOM 691 N N . PHE A 1 87 ? -14.083 6.573 7.862 1.00 92.19 87 PHE A N 1
ATOM 692 C CA . PHE A 1 87 ? -14.722 6.589 6.533 1.00 92.19 87 PHE A CA 1
ATOM 693 C C . PHE A 1 87 ? -15.592 7.824 6.291 1.00 92.19 87 PHE A C 1
ATOM 695 O O . PHE A 1 87 ? -15.731 8.261 5.149 1.00 92.19 87 PHE A O 1
ATOM 702 N N . THR A 1 88 ? -16.166 8.409 7.345 1.00 92.56 88 THR A N 1
ATOM 703 C CA . THR A 1 88 ? -16.994 9.618 7.218 1.00 92.56 88 THR A CA 1
ATOM 704 C C . THR A 1 88 ? -16.176 10.881 6.919 1.00 92.56 88 THR A C 1
ATOM 706 O O . THR A 1 88 ? -16.737 11.878 6.464 1.00 92.56 88 THR A O 1
ATOM 709 N N . HIS A 1 89 ? -14.855 10.821 7.110 1.00 92.62 89 HIS A N 1
ATOM 710 C CA . HIS A 1 89 ? -13.921 11.935 6.939 1.00 92.62 89 HIS A CA 1
ATOM 711 C C . HIS A 1 89 ? -12.900 11.694 5.817 1.00 92.62 89 HIS A C 1
ATOM 713 O O . HIS A 1 89 ? -12.515 12.635 5.125 1.00 92.62 89 HIS A O 1
ATOM 719 N N . SER A 1 90 ? -12.445 10.450 5.638 1.00 95.00 90 SER A N 1
ATOM 720 C CA . SER A 1 90 ? -11.410 10.076 4.674 1.00 95.00 90 SER A CA 1
ATOM 721 C C . SER A 1 90 ? -11.549 8.615 4.241 1.00 95.00 90 SER A C 1
ATOM 723 O O . SER A 1 90 ? -11.160 7.692 4.957 1.00 95.00 90 SER A O 1
ATOM 725 N N . GLU A 1 91 ? -12.063 8.406 3.028 1.00 95.50 91 GLU A N 1
ATOM 726 C CA . GLU A 1 91 ? -12.185 7.077 2.414 1.00 95.50 91 GLU A CA 1
ATOM 727 C C . GLU A 1 91 ? -10.820 6.387 2.270 1.00 95.50 91 GLU A C 1
ATOM 729 O O . GLU A 1 91 ? -10.681 5.213 2.607 1.00 95.50 91 GLU A O 1
ATOM 734 N N . ASN A 1 92 ? -9.797 7.121 1.823 1.00 96.19 92 ASN A N 1
ATOM 735 C CA . ASN A 1 92 ? -8.460 6.566 1.600 1.00 96.19 92 ASN A CA 1
ATOM 736 C C . ASN A 1 92 ? -7.801 6.115 2.910 1.00 96.19 92 ASN A C 1
ATOM 738 O O . ASN A 1 92 ? -7.201 5.043 2.949 1.00 96.19 92 ASN A O 1
ATOM 742 N N . LEU A 1 93 ? -7.929 6.903 3.984 1.00 95.94 93 LEU A N 1
ATOM 743 C CA . LEU A 1 93 ? -7.359 6.546 5.286 1.00 95.94 93 LEU A CA 1
ATOM 744 C C . LEU A 1 93 ? -8.099 5.358 5.910 1.00 95.94 93 LEU A C 1
ATOM 746 O O . LEU A 1 93 ? -7.485 4.433 6.431 1.00 95.94 93 LEU A O 1
ATOM 750 N N . ALA A 1 94 ? -9.426 5.332 5.810 1.00 96.56 94 ALA A N 1
ATOM 751 C CA . ALA A 1 94 ? -10.186 4.207 6.331 1.00 96.56 94 ALA A CA 1
ATOM 752 C C . ALA A 1 94 ? -9.891 2.910 5.556 1.00 96.56 94 ALA A C 1
ATOM 754 O O . ALA A 1 94 ? -9.712 1.845 6.149 1.00 96.56 94 ALA A O 1
ATOM 755 N N . ALA A 1 95 ? -9.759 2.998 4.228 1.00 97.31 95 ALA A N 1
ATOM 756 C CA . ALA A 1 95 ? -9.360 1.871 3.395 1.00 97.31 95 ALA A CA 1
ATOM 757 C C . ALA A 1 95 ? -7.939 1.375 3.715 1.00 97.31 95 ALA A C 1
ATOM 759 O O . ALA A 1 95 ? -7.711 0.163 3.707 1.00 97.31 95 ALA A O 1
ATOM 760 N N . SER A 1 96 ? -6.986 2.269 4.018 1.00 97.12 96 SER A N 1
ATOM 761 C CA . SER A 1 96 ? -5.631 1.844 4.395 1.00 97.12 96 SER A CA 1
ATOM 762 C C . SER A 1 96 ? -5.661 1.084 5.713 1.00 97.12 96 SER A C 1
ATOM 764 O O . SER A 1 96 ? -5.043 0.025 5.806 1.00 97.12 96 SER A O 1
ATOM 766 N N . PHE A 1 97 ? -6.442 1.547 6.692 1.00 96.31 97 PHE A N 1
ATOM 767 C CA . PHE A 1 97 ? -6.566 0.871 7.982 1.00 96.31 97 PHE A CA 1
ATOM 768 C C . PHE A 1 97 ? -7.241 -0.492 7.850 1.00 96.31 97 PHE A C 1
ATOM 770 O O . PHE A 1 97 ? -6.738 -1.461 8.417 1.00 96.31 97 PHE A O 1
ATOM 777 N N . LEU A 1 98 ? -8.307 -0.615 7.048 1.00 95.75 98 LEU A N 1
ATOM 778 C CA . LEU A 1 98 ? -8.923 -1.918 6.763 1.00 95.75 98 LEU A CA 1
ATOM 779 C C . LEU A 1 98 ? -7.917 -2.906 6.163 1.00 95.75 98 LEU A C 1
ATOM 781 O O . LEU A 1 98 ? -7.839 -4.057 6.597 1.00 95.75 98 LEU A O 1
ATOM 785 N N . ASN A 1 99 ? -7.134 -2.462 5.180 1.00 96.69 99 ASN A N 1
ATOM 786 C CA . ASN A 1 99 ? -6.136 -3.307 4.531 1.00 96.69 99 ASN A CA 1
ATOM 787 C C . ASN A 1 99 ? -5.017 -3.715 5.500 1.00 96.69 99 ASN A C 1
ATOM 789 O O . ASN A 1 99 ? -4.648 -4.887 5.550 1.00 96.69 99 ASN A O 1
ATOM 793 N N . LEU A 1 100 ? -4.487 -2.771 6.286 1.00 95.81 100 LEU A N 1
ATOM 794 C CA . LEU A 1 100 ? -3.437 -3.035 7.274 1.00 95.81 100 LEU A CA 1
ATOM 795 C C . LEU A 1 100 ? -3.932 -3.967 8.382 1.00 95.81 100 LEU A C 1
ATOM 797 O O . LEU A 1 100 ? -3.222 -4.904 8.754 1.00 95.81 100 LEU A O 1
ATOM 801 N N . ARG A 1 101 ? -5.173 -3.779 8.840 1.00 93.81 101 ARG A N 1
ATOM 802 C CA . ARG A 1 101 ? -5.836 -4.674 9.790 1.00 93.81 101 ARG A CA 1
ATOM 803 C C . ARG A 1 101 ? -5.964 -6.079 9.225 1.00 93.81 101 ARG A C 1
ATOM 805 O O . ARG A 1 101 ? -5.616 -7.043 9.902 1.00 93.81 101 ARG A O 1
ATOM 812 N N . TRP A 1 102 ? -6.404 -6.209 7.976 1.00 93.31 102 TRP A N 1
ATOM 813 C CA . TRP A 1 102 ? -6.488 -7.514 7.332 1.00 93.31 102 TRP A CA 1
ATOM 814 C C . TRP A 1 102 ? -5.111 -8.179 7.203 1.00 93.31 102 TRP A C 1
ATOM 816 O O . TRP A 1 102 ? -4.971 -9.350 7.552 1.00 93.31 102 TRP A O 1
ATOM 826 N N . CYS A 1 103 ? -4.073 -7.436 6.805 1.00 93.69 103 CYS A N 1
ATOM 827 C CA . CYS A 1 103 ? -2.695 -7.933 6.791 1.00 93.69 103 CYS A CA 1
ATOM 828 C C . CYS A 1 103 ? -2.237 -8.428 8.176 1.00 93.69 103 CYS A C 1
ATOM 830 O O . CYS A 1 103 ? -1.618 -9.491 8.257 1.00 93.69 103 CYS A O 1
ATOM 832 N N . SER A 1 104 ? -2.577 -7.703 9.247 1.00 91.44 104 SER A N 1
ATOM 833 C CA . SER A 1 104 ? -2.281 -8.091 10.634 1.00 91.44 104 SER A CA 1
ATOM 834 C C . SER A 1 104 ? -2.993 -9.387 11.039 1.00 91.44 104 SER A C 1
ATOM 836 O O . SER A 1 104 ? -2.349 -10.327 11.506 1.00 91.44 104 SER A O 1
ATOM 838 N N . ILE A 1 105 ? -4.295 -9.509 10.747 1.00 90.81 105 ILE A N 1
ATOM 839 C CA . ILE A 1 105 ? -5.085 -10.735 10.987 1.00 90.81 105 ILE A CA 1
ATOM 840 C C . ILE A 1 105 ? -4.489 -11.940 10.243 1.00 90.81 105 ILE A C 1
ATOM 842 O O . ILE A 1 105 ? -4.496 -13.060 10.753 1.00 90.81 105 ILE A O 1
ATOM 846 N N . MET A 1 106 ? -3.935 -11.715 9.049 1.00 90.62 106 MET A N 1
ATOM 847 C CA . MET A 1 106 ? -3.255 -12.743 8.256 1.00 90.62 106 MET A CA 1
ATOM 848 C C . MET A 1 106 ? -1.833 -13.072 8.758 1.00 90.62 106 MET A C 1
ATOM 850 O O . MET A 1 106 ? -1.141 -13.881 8.139 1.00 90.62 106 MET A O 1
ATOM 854 N N . GLY A 1 107 ? -1.400 -12.482 9.878 1.00 85.94 107 GLY A N 1
ATOM 855 C CA . GLY A 1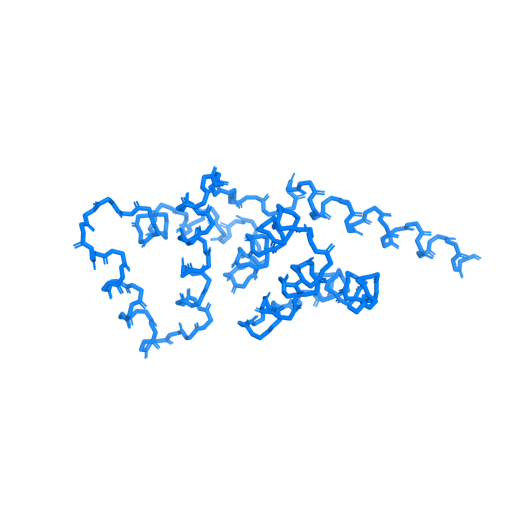 107 ? -0.130 -12.762 10.549 1.00 85.94 107 GLY A CA 1
ATOM 856 C C . GLY A 1 107 ? 1.053 -11.915 10.076 1.00 85.94 107 GLY A C 1
ATOM 857 O O . GLY A 1 107 ? 2.191 -12.227 10.429 1.00 85.94 107 GLY A O 1
ATOM 858 N N . SER A 1 108 ? 0.824 -10.868 9.276 1.00 83.69 108 SER A N 1
ATOM 859 C CA . SER A 1 108 ? 1.882 -9.934 8.879 1.00 83.69 108 SER A CA 1
ATOM 860 C C . SER A 1 108 ? 2.114 -8.889 9.969 1.00 83.69 108 SER A C 1
ATOM 862 O O . SER A 1 108 ? 1.185 -8.190 10.367 1.00 83.69 108 SER A O 1
ATOM 864 N N . SER A 1 109 ? 3.359 -8.717 10.416 1.00 83.88 109 SER A N 1
ATOM 865 C CA . SER A 1 109 ? 3.718 -7.575 11.262 1.00 83.88 109 SER A CA 1
ATOM 866 C C . SER A 1 109 ? 3.624 -6.285 10.447 1.00 83.88 109 SER A C 1
ATOM 868 O O . SER A 1 109 ? 4.245 -6.189 9.382 1.00 83.88 109 SER A O 1
ATOM 870 N N . ILE A 1 110 ? 2.880 -5.291 10.929 1.00 84.12 110 ILE A N 1
ATOM 871 C CA . ILE A 1 110 ? 2.797 -3.980 10.276 1.00 84.12 110 ILE A CA 1
ATOM 872 C C . ILE A 1 110 ? 4.162 -3.294 10.359 1.00 84.12 110 ILE A C 1
ATOM 874 O O . ILE A 1 110 ? 4.713 -3.097 11.439 1.00 84.12 110 ILE A O 1
ATOM 878 N N . SER A 1 111 ? 4.732 -2.963 9.199 1.00 85.44 111 SER A N 1
ATOM 879 C CA . SER A 1 111 ? 5.962 -2.181 9.110 1.00 85.44 111 SER A CA 1
ATOM 880 C C . SER A 1 111 ? 5.627 -0.737 8.765 1.00 85.44 111 SER A C 1
ATOM 882 O O . SER A 1 111 ? 5.071 -0.467 7.702 1.00 85.44 111 SER A O 1
ATOM 884 N N . TRP A 1 112 ? 6.036 0.183 9.637 1.00 90.94 112 TRP A N 1
ATOM 885 C CA . TRP A 1 112 ? 5.898 1.628 9.434 1.00 90.94 112 TRP A CA 1
ATOM 886 C C . TRP A 1 112 ? 6.965 2.225 8.504 1.00 90.94 112 TRP A C 1
ATOM 888 O O . TRP A 1 112 ? 6.958 3.418 8.221 1.00 90.94 112 TRP A O 1
ATOM 898 N N . VAL A 1 113 ? 7.861 1.384 7.975 1.00 93.06 113 VAL A N 1
ATOM 899 C CA . VAL A 1 113 ? 8.905 1.768 7.019 1.00 93.06 113 VAL A CA 1
ATOM 900 C C . VAL A 1 113 ? 8.676 0.994 5.713 1.00 93.06 113 VAL A C 1
ATOM 902 O O . VAL A 1 113 ? 9.352 -0.006 5.457 1.00 93.06 113 VAL A O 1
ATOM 905 N N . PRO A 1 114 ? 7.701 1.406 4.876 1.00 93.62 114 PRO A N 1
ATOM 906 C CA . PRO A 1 114 ? 7.237 0.606 3.738 1.00 93.62 114 PRO A CA 1
ATOM 907 C C . PRO A 1 114 ? 8.336 0.286 2.717 1.00 93.62 114 PRO A C 1
ATOM 909 O O . PRO A 1 114 ? 8.277 -0.748 2.055 1.00 93.62 114 PRO A O 1
ATOM 912 N N . ASP A 1 115 ? 9.362 1.129 2.614 1.00 94.31 115 ASP A N 1
ATOM 913 C CA . ASP A 1 115 ? 10.473 0.944 1.677 1.00 94.31 115 ASP A CA 1
ATOM 914 C C . ASP A 1 115 ? 11.464 -0.147 2.113 1.00 94.31 115 ASP A C 1
ATOM 916 O O . ASP A 1 115 ? 12.216 -0.671 1.291 1.00 94.31 115 ASP A O 1
ATOM 920 N N . GLU A 1 116 ? 11.435 -0.553 3.386 1.00 93.94 116 GLU A N 1
ATOM 921 C CA . GLU A 1 116 ? 12.249 -1.664 3.881 1.00 93.94 116 GLU A CA 1
ATOM 922 C C . GLU A 1 116 ? 11.637 -3.037 3.565 1.00 93.94 116 GLU A C 1
ATOM 924 O O . GLU A 1 116 ? 12.336 -4.057 3.654 1.00 93.94 116 GLU A O 1
ATOM 929 N N . ASN A 1 117 ? 10.366 -3.068 3.152 1.00 94.69 117 ASN A N 1
ATOM 930 C CA . ASN A 1 117 ? 9.652 -4.285 2.794 1.00 94.69 117 ASN A CA 1
ATOM 931 C C . ASN A 1 117 ? 10.314 -4.983 1.578 1.00 94.69 117 ASN A C 1
ATOM 933 O O . ASN A 1 117 ? 10.674 -4.312 0.602 1.00 94.69 117 ASN A O 1
ATOM 937 N N . PRO A 1 118 ? 10.462 -6.326 1.586 1.00 94.50 118 PRO A N 1
ATOM 938 C CA . PRO A 1 118 ? 11.072 -7.070 0.480 1.00 94.50 118 PRO A CA 1
ATOM 939 C C . PRO A 1 118 ? 10.438 -6.794 -0.886 1.00 94.50 118 PRO A C 1
ATOM 941 O O . PRO A 1 118 ? 11.152 -6.700 -1.890 1.00 94.50 118 PRO A O 1
ATOM 944 N N . TRP A 1 119 ? 9.115 -6.623 -0.929 1.00 96.31 119 TRP A N 1
ATOM 945 C CA . TRP A 1 119 ? 8.392 -6.302 -2.150 1.00 96.31 119 TRP A CA 1
ATOM 946 C C . TRP A 1 119 ? 8.804 -4.936 -2.706 1.00 96.31 119 TRP A C 1
ATOM 948 O O . TRP A 1 119 ? 9.176 -4.845 -3.876 1.00 96.31 119 TRP A O 1
ATOM 958 N N . ALA A 1 120 ? 8.835 -3.901 -1.861 1.00 96.81 120 ALA A N 1
ATOM 959 C CA . ALA A 1 120 ? 9.226 -2.547 -2.256 1.00 96.81 120 ALA A CA 1
AT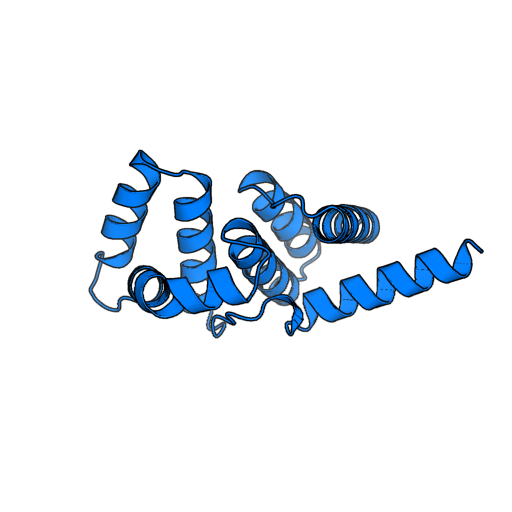OM 960 C C . ALA A 1 120 ? 10.679 -2.494 -2.755 1.00 96.81 120 ALA A C 1
ATOM 962 O O . ALA A 1 120 ? 10.957 -1.957 -3.829 1.00 96.81 120 ALA A O 1
ATOM 963 N N . LYS A 1 121 ? 11.606 -3.134 -2.028 1.00 96.81 121 LYS A N 1
ATOM 964 C CA . LYS A 1 121 ? 13.019 -3.233 -2.430 1.00 96.81 121 LYS A CA 1
ATOM 965 C C . LYS A 1 121 ? 13.191 -3.908 -3.786 1.00 96.81 121 LYS A C 1
ATOM 967 O O . LYS A 1 121 ? 13.998 -3.467 -4.603 1.00 96.81 121 LYS A O 1
ATOM 972 N N . ARG A 1 122 ? 12.441 -4.985 -4.037 1.00 96.44 122 ARG A N 1
ATOM 973 C CA . ARG A 1 122 ? 12.476 -5.692 -5.320 1.00 96.44 122 ARG A CA 1
ATOM 974 C C . ARG A 1 122 ? 12.021 -4.785 -6.464 1.00 96.44 122 ARG A C 1
ATOM 976 O O . ARG A 1 122 ? 12.721 -4.733 -7.470 1.00 96.44 122 ARG A O 1
ATOM 983 N N . LEU A 1 123 ? 10.911 -4.060 -6.299 1.00 95.94 123 LEU A N 1
ATOM 984 C CA . LEU A 1 123 ? 10.405 -3.114 -7.304 1.00 95.94 123 LEU A CA 1
ATOM 985 C C . LEU A 1 123 ? 11.436 -2.026 -7.629 1.00 95.94 123 LEU A C 1
ATOM 987 O O . LEU A 1 123 ? 11.759 -1.820 -8.799 1.00 95.94 123 LEU A O 1
ATOM 991 N N . ALA A 1 124 ? 12.024 -1.406 -6.603 1.00 95.50 124 ALA A N 1
ATOM 992 C CA . ALA A 1 124 ? 13.049 -0.379 -6.777 1.00 95.50 124 ALA A CA 1
ATOM 993 C C . ALA A 1 124 ? 14.278 -0.892 -7.557 1.00 95.50 124 ALA A C 1
ATOM 995 O O . ALA A 1 124 ? 14.813 -0.193 -8.426 1.00 95.50 124 ALA A O 1
ATOM 996 N N . ASN A 1 125 ? 14.711 -2.128 -7.284 1.00 93.75 125 ASN A N 1
ATOM 997 C CA . ASN A 1 125 ? 15.828 -2.759 -7.989 1.00 93.75 125 ASN A CA 1
ATOM 998 C C . ASN A 1 125 ? 15.481 -3.073 -9.452 1.00 93.75 125 ASN A C 1
ATOM 1000 O O . ASN A 1 125 ? 16.286 -2.791 -10.340 1.00 93.75 125 ASN A O 1
ATOM 1004 N N . SER A 1 126 ? 14.288 -3.619 -9.706 1.00 90.81 126 SER A N 1
ATOM 1005 C CA . SER A 1 126 ? 13.797 -3.911 -11.058 1.00 90.81 126 SER A CA 1
ATOM 1006 C C . SER A 1 126 ? 13.705 -2.645 -11.912 1.00 90.81 126 SER A C 1
ATOM 1008 O O . SER A 1 126 ? 14.249 -2.616 -13.013 1.00 90.81 126 SER A O 1
ATOM 1010 N N . TYR A 1 127 ? 13.126 -1.571 -11.373 1.00 90.38 127 TYR A N 1
ATOM 1011 C CA . TYR A 1 127 ? 13.032 -0.278 -12.053 1.00 90.38 127 TYR A CA 1
ATOM 1012 C C . TYR A 1 127 ? 14.406 0.304 -12.407 1.00 90.38 127 TYR A C 1
ATOM 1014 O O . TYR A 1 127 ? 14.639 0.751 -13.528 1.00 90.38 127 TYR A O 1
ATOM 1022 N N . THR A 1 128 ? 15.359 0.244 -11.471 1.00 88.06 128 THR A N 1
ATOM 1023 C CA . THR A 1 128 ? 16.734 0.714 -11.713 1.00 88.06 128 THR A CA 1
ATOM 1024 C C . THR A 1 128 ? 17.427 -0.092 -12.819 1.00 88.06 128 THR A C 1
ATOM 1026 O O . THR A 1 128 ? 18.138 0.471 -13.656 1.00 88.06 128 THR A O 1
ATOM 1029 N N . ALA A 1 129 ? 17.211 -1.409 -12.857 1.00 84.38 129 ALA A N 1
ATOM 1030 C CA . ALA A 1 129 ? 17.767 -2.273 -13.894 1.00 84.38 129 ALA A CA 1
ATOM 1031 C C . ALA A 1 129 ? 17.170 -1.971 -15.282 1.00 84.38 129 ALA A C 1
ATOM 1033 O O . ALA A 1 129 ? 17.903 -1.906 -16.265 1.00 84.38 129 ALA A O 1
ATOM 1034 N N . GLU A 1 130 ? 15.863 -1.720 -15.368 1.00 82.00 130 GLU A N 1
ATOM 1035 C CA . GLU A 1 130 ? 15.207 -1.338 -16.625 1.00 82.00 130 GLU A CA 1
ATOM 1036 C C . GLU A 1 130 ? 15.680 0.031 -17.128 1.00 82.00 130 GLU A C 1
ATOM 1038 O O . GLU A 1 130 ? 15.972 0.192 -18.312 1.00 82.00 130 GLU A O 1
ATOM 1043 N N . MET A 1 131 ? 15.838 1.001 -16.223 1.00 79.88 131 MET A N 1
ATOM 1044 C 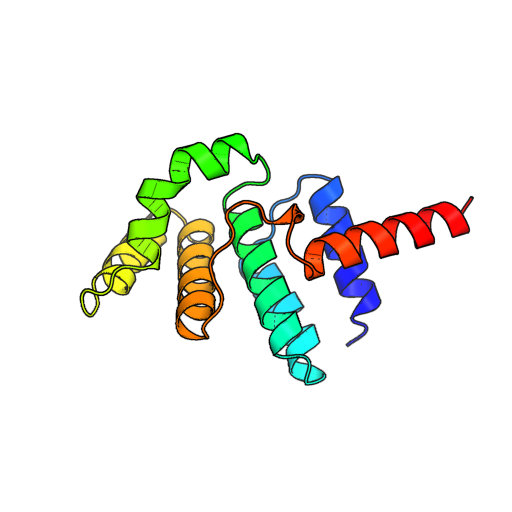CA . MET A 1 131 ? 16.297 2.344 -16.573 1.00 79.88 131 MET A CA 1
ATOM 1045 C C . MET A 1 131 ? 17.759 2.358 -17.043 1.00 79.88 131 MET A C 1
ATOM 1047 O O . MET A 1 131 ? 18.102 3.107 -17.951 1.00 79.88 131 MET A O 1
ATOM 1051 N N . THR A 1 132 ? 18.620 1.511 -16.467 1.00 77.94 132 THR A N 1
ATOM 1052 C CA . THR A 1 132 ? 20.013 1.365 -16.928 1.00 77.94 132 THR A CA 1
ATOM 1053 C C . THR A 1 132 ? 20.121 0.630 -18.262 1.00 77.94 132 THR A C 1
ATOM 1055 O O . THR A 1 132 ? 20.995 0.966 -19.051 1.00 77.94 132 THR A O 1
ATOM 1058 N N . ALA A 1 133 ? 19.230 -0.322 -18.554 1.00 76.38 133 ALA A N 1
ATOM 1059 C CA . ALA A 1 133 ? 19.185 -1.008 -19.848 1.00 76.38 133 ALA A CA 1
ATOM 1060 C C . ALA A 1 133 ? 18.678 -0.123 -21.006 1.00 76.38 133 ALA A C 1
ATOM 1062 O O . ALA A 1 133 ? 18.875 -0.472 -22.170 1.00 76.38 133 ALA A O 1
ATOM 1063 N N . ALA A 1 134 ? 18.009 0.992 -20.701 1.00 72.31 134 ALA A N 1
ATOM 1064 C CA . ALA A 1 134 ? 17.485 1.944 -21.681 1.00 72.31 134 ALA A CA 1
ATOM 1065 C C . ALA A 1 134 ? 18.474 3.069 -22.065 1.00 72.31 134 ALA A C 1
ATOM 1067 O O . ALA A 1 134 ? 18.146 3.877 -22.938 1.00 72.31 134 ALA A O 1
ATOM 1068 N N . LEU A 1 135 ? 19.648 3.131 -21.420 1.00 60.44 135 LEU A N 1
ATOM 1069 C CA . LEU A 1 135 ? 20.727 4.104 -21.653 1.00 60.44 135 LEU A CA 1
ATOM 1070 C C . LEU A 1 135 ? 21.855 3.499 -22.499 1.00 60.44 135 LEU A C 1
ATOM 1072 O O . LEU A 1 135 ? 22.409 4.252 -23.332 1.00 60.44 135 LEU A O 1
#

Sequence (135 aa):
GRIDVVELVVEMMYREKIQPDPSTCSYVFNAYVERGFHSTGLEALQVLSMRMISHDPNTLEDVREEYEDHIISEEPGEAETNIAEIFTHSENLAASFLNLRWCSIMGSSISWVPDENPWAKRLANSYTAEMTAAL

Radius of gyration: 15.15 Å; chains: 1; bounding box: 38×30×43 Å

Secondary structure (DSSP, 8-state):
--HHHHHHHHHHHHHTTPPP-HHHHHHHHHHHHTTT-HHHHHHHHHHHHHHHH-S-HHHHHHTHHHHHHHHH--STTHHHHHHHHHHTT-HHHHHHHHHHHHHHHTTPPPPS-GGGSHHHHHHHHHHHHHHHHT-

Organism: Opuntia streptacantha (NCBI:txid393608)